Protein AF-A0A6A0AGC9-F1 (afdb_monomer_lite)

Secondary structure (DSSP, 8-state):
-HHHHHHHHHTSHHHHHHHHHHH-SSHHHH--HHHHHHHHGGGGSTTHHHHHHHHHHTTSS---HHHHTT--S-------TT--

Sequence (84 aa):
PLAALGVALLRTVWLRSRANQLAYYDKATWATDDAWRVGRLNTFLPGWFEANVAFIQSGGYFMPEQRIQQIQQPVLLLWGRHDE

InterPro domains:
  IPR029058 Alpha/Beta hydrolase fold [G3DSA:3.40.50.1820] (2-84)
  IPR029058 Alpha/Beta hydrolase fold [SSF53474] (14-83)

Structure (mmCIF, N/CA/C/O backbone):
data_AF-A0A6A0AGC9-F1
#
_entry.id   AF-A0A6A0AGC9-F1
#
loop_
_atom_site.group_PDB
_atom_site.id
_atom_site.type_symbol
_atom_site.label_atom_id
_atom_site.label_alt_id
_atom_site.label_comp_id
_atom_site.label_asym_id
_atom_site.label_entity_id
_atom_site.label_seq_id
_atom_site.pdbx_PDB_ins_code
_atom_site.Cartn_x
_atom_site.Cartn_y
_atom_site.Cartn_z
_atom_site.occupancy
_atom_site.B_iso_or_equiv
_atom_site.auth_seq_id
_atom_site.auth_comp_id
_atom_site.auth_asym_id
_atom_site.auth_atom_id
_atom_site.pdbx_PDB_model_num
ATOM 1 N N . PRO A 1 1 ? 5.726 16.169 10.519 1.00 80.75 1 PRO A N 1
ATOM 2 C CA . PRO A 1 1 ? 6.947 16.114 9.668 1.00 80.75 1 PRO A CA 1
ATOM 3 C C . PRO A 1 1 ? 7.302 14.697 9.192 1.00 80.75 1 PRO A C 1
ATOM 5 O O . PRO A 1 1 ? 7.317 14.466 7.990 1.00 80.75 1 PRO A O 1
ATOM 8 N N . LEU A 1 2 ? 7.518 13.740 10.107 1.00 91.81 2 LEU A N 1
ATOM 9 C CA . LEU A 1 2 ? 7.894 12.361 9.749 1.00 91.81 2 LEU A CA 1
ATOM 10 C C . LEU A 1 2 ? 6.804 11.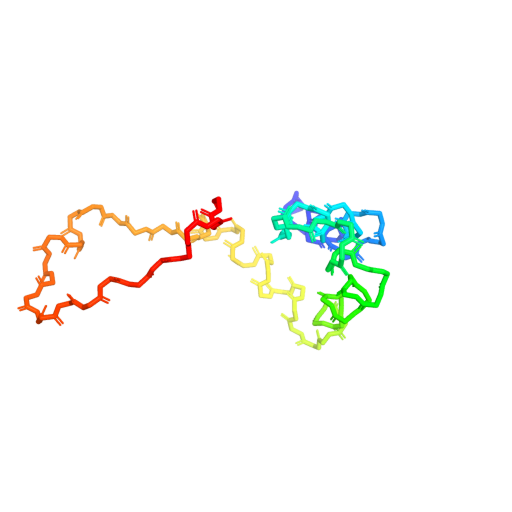621 8.957 1.00 91.81 2 LEU A C 1
ATOM 12 O O . LEU A 1 2 ? 7.114 11.008 7.944 1.00 91.81 2 LEU A O 1
ATOM 16 N N . ALA A 1 3 ? 5.531 11.750 9.349 1.00 91.81 3 ALA A N 1
ATOM 17 C CA . ALA A 1 3 ? 4.413 11.162 8.602 1.00 91.81 3 ALA A CA 1
ATOM 18 C C . ALA A 1 3 ? 4.352 11.681 7.153 1.00 91.81 3 ALA A C 1
ATOM 20 O O . ALA A 1 3 ? 4.284 10.894 6.219 1.00 91.81 3 ALA A O 1
ATOM 21 N N . ALA A 1 4 ? 4.475 12.997 6.955 1.00 94.56 4 ALA A N 1
ATOM 22 C CA . ALA A 1 4 ? 4.503 13.617 5.629 1.00 94.56 4 ALA A CA 1
ATOM 23 C C . ALA A 1 4 ? 5.671 13.114 4.760 1.00 94.56 4 ALA A C 1
ATOM 25 O O . ALA A 1 4 ? 5.480 12.824 3.580 1.00 94.56 4 ALA A O 1
ATOM 26 N N . LEU A 1 5 ? 6.864 12.950 5.345 1.00 95.50 5 LEU A N 1
ATOM 27 C CA . LEU A 1 5 ? 8.008 12.340 4.660 1.00 95.50 5 LEU A CA 1
ATOM 28 C C . LEU A 1 5 ? 7.727 10.878 4.291 1.00 95.50 5 LEU A C 1
ATOM 30 O O . LEU A 1 5 ? 7.992 10.474 3.162 1.00 95.50 5 LEU A O 1
ATOM 34 N N . GLY A 1 6 ? 7.131 10.109 5.203 1.00 94.25 6 GLY A N 1
ATOM 35 C CA . GLY A 1 6 ? 6.703 8.735 4.944 1.00 94.25 6 GLY A CA 1
ATOM 36 C C . GLY A 1 6 ? 5.735 8.643 3.765 1.00 94.25 6 GLY A C 1
ATOM 37 O O . GLY A 1 6 ? 5.961 7.872 2.837 1.00 94.25 6 GLY A O 1
ATOM 38 N N . VAL A 1 7 ? 4.706 9.492 3.730 1.00 95.25 7 VAL A N 1
ATOM 39 C CA . VAL A 1 7 ? 3.749 9.533 2.613 1.00 95.25 7 VAL A CA 1
ATOM 40 C C . VAL A 1 7 ? 4.422 9.943 1.300 1.00 95.25 7 VAL A C 1
ATOM 42 O O . VAL A 1 7 ? 4.144 9.355 0.255 1.00 95.25 7 VAL A O 1
ATOM 45 N N . ALA A 1 8 ? 5.363 10.889 1.328 1.00 95.25 8 ALA A N 1
ATOM 46 C CA . ALA A 1 8 ? 6.134 11.247 0.138 1.00 95.25 8 ALA A CA 1
ATOM 47 C C . ALA A 1 8 ? 6.954 10.055 -0.396 1.00 95.25 8 ALA A C 1
ATOM 49 O O . ALA A 1 8 ? 6.986 9.828 -1.610 1.00 95.25 8 ALA A O 1
ATOM 50 N N . LEU A 1 9 ? 7.554 9.254 0.494 1.00 95.75 9 LEU A N 1
ATOM 51 C CA . LEU A 1 9 ? 8.269 8.026 0.130 1.00 95.75 9 LEU A CA 1
ATOM 52 C C . LEU A 1 9 ? 7.334 6.977 -0.483 1.00 95.75 9 LEU A C 1
ATOM 54 O O . LEU A 1 9 ? 7.692 6.377 -1.500 1.00 95.75 9 LEU A O 1
ATOM 58 N N . LEU A 1 10 ? 6.118 6.815 0.055 1.00 94.88 10 LEU A N 1
ATOM 59 C CA . LEU A 1 10 ? 5.091 5.914 -0.490 1.00 94.88 10 LEU A CA 1
ATOM 60 C C . LEU A 1 10 ? 4.721 6.233 -1.943 1.00 94.88 10 LEU A C 1
ATOM 62 O O . LEU A 1 10 ? 4.177 5.372 -2.623 1.00 94.88 10 LEU A O 1
ATOM 66 N N . ARG A 1 11 ? 4.998 7.433 -2.461 1.00 95.25 11 ARG A N 1
ATOM 67 C CA . ARG A 1 11 ? 4.738 7.800 -3.866 1.00 95.25 11 ARG A CA 1
ATOM 68 C C . ARG A 1 11 ? 5.873 7.415 -4.828 1.00 95.25 11 ARG A C 1
ATOM 70 O O . ARG A 1 11 ? 5.693 7.461 -6.051 1.00 95.25 11 ARG A O 1
ATOM 77 N N . THR A 1 12 ? 7.055 7.082 -4.318 1.00 96.56 12 THR A N 1
ATOM 78 C CA . THR A 1 12 ? 8.241 6.827 -5.149 1.00 96.56 12 THR A CA 1
ATOM 79 C C . THR A 1 12 ? 8.077 5.579 -6.016 1.00 96.56 12 THR A C 1
ATOM 81 O O . THR A 1 12 ? 7.417 4.615 -5.631 1.00 96.56 12 THR A O 1
ATOM 84 N N . VAL A 1 13 ? 8.689 5.595 -7.205 1.00 96.94 13 VAL A N 1
ATOM 85 C CA . VAL A 1 13 ? 8.658 4.454 -8.137 1.00 96.94 13 VAL A CA 1
ATOM 86 C C . VAL A 1 13 ? 9.273 3.215 -7.498 1.00 96.94 13 VAL A C 1
ATOM 88 O O . VAL A 1 13 ? 8.673 2.148 -7.541 1.00 96.94 13 VAL A O 1
ATOM 91 N N . TRP A 1 14 ? 10.430 3.374 -6.853 1.00 96.31 14 TRP A N 1
ATOM 92 C CA . TRP A 1 14 ? 11.126 2.275 -6.192 1.00 96.31 14 TRP A CA 1
ATOM 93 C C . TRP A 1 14 ? 10.247 1.589 -5.141 1.00 96.31 14 TRP A C 1
ATOM 95 O O . TRP A 1 14 ? 10.060 0.374 -5.200 1.00 96.31 14 TRP A O 1
ATOM 105 N N . LEU A 1 15 ? 9.640 2.358 -4.228 1.00 96.38 15 LEU A N 1
ATOM 106 C CA . LEU A 1 15 ? 8.823 1.772 -3.168 1.00 96.38 15 LEU A CA 1
ATOM 107 C C . LEU A 1 15 ? 7.525 1.169 -3.714 1.00 96.38 15 LEU A C 1
ATOM 109 O O . LEU A 1 15 ? 7.102 0.120 -3.243 1.00 96.38 15 LEU A O 1
ATOM 113 N N . ARG A 1 16 ? 6.921 1.775 -4.745 1.00 96.56 16 ARG A N 1
ATOM 114 C CA . ARG A 1 16 ? 5.723 1.231 -5.405 1.00 96.56 16 ARG A CA 1
ATOM 115 C C . ARG A 1 16 ? 6.004 -0.072 -6.137 1.00 96.56 16 ARG A C 1
ATOM 117 O O . ARG A 1 16 ? 5.250 -1.021 -5.969 1.00 96.56 16 ARG A O 1
ATOM 124 N N . SER A 1 17 ? 7.098 -0.136 -6.890 1.00 96.38 17 SER A N 1
ATOM 125 C CA . SER A 1 17 ? 7.531 -1.364 -7.559 1.00 96.38 17 SER A CA 1
ATOM 126 C C . SER A 1 17 ? 7.852 -2.460 -6.537 1.00 96.38 17 SER A C 1
ATOM 128 O O . SER A 1 17 ? 7.387 -3.589 -6.676 1.00 96.38 17 SER A O 1
ATOM 130 N N . ARG A 1 18 ? 8.544 -2.129 -5.437 1.00 96.25 18 ARG A N 1
ATOM 131 C CA . ARG A 1 18 ? 8.828 -3.099 -4.370 1.00 96.25 18 ARG A CA 1
ATOM 132 C C . ARG A 1 18 ? 7.562 -3.582 -3.661 1.00 96.25 18 ARG A C 1
ATOM 134 O O . ARG A 1 18 ? 7.426 -4.782 -3.456 1.00 96.25 18 ARG A O 1
ATOM 141 N N . ALA A 1 19 ? 6.644 -2.681 -3.315 1.00 95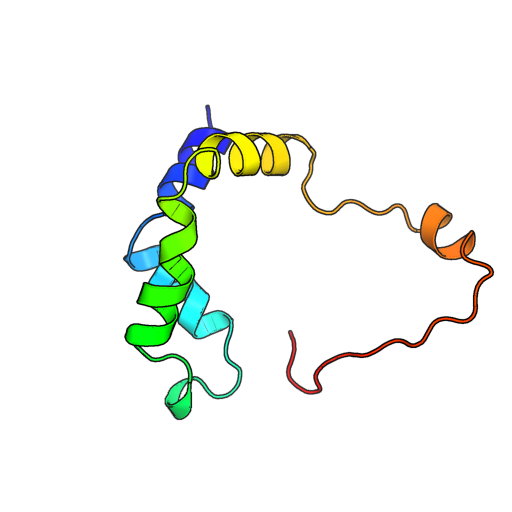.00 19 ALA A N 1
ATOM 142 C CA . ALA A 1 19 ? 5.369 -3.034 -2.694 1.00 95.00 19 ALA A CA 1
ATOM 143 C C . ALA A 1 19 ? 4.517 -3.916 -3.616 1.00 95.00 19 ALA A C 1
ATOM 145 O O . ALA A 1 19 ? 3.925 -4.883 -3.158 1.00 95.00 19 ALA A O 1
ATOM 146 N N . ASN A 1 20 ? 4.529 -3.646 -4.922 1.00 95.88 20 ASN A N 1
ATOM 147 C CA . ASN A 1 20 ? 3.88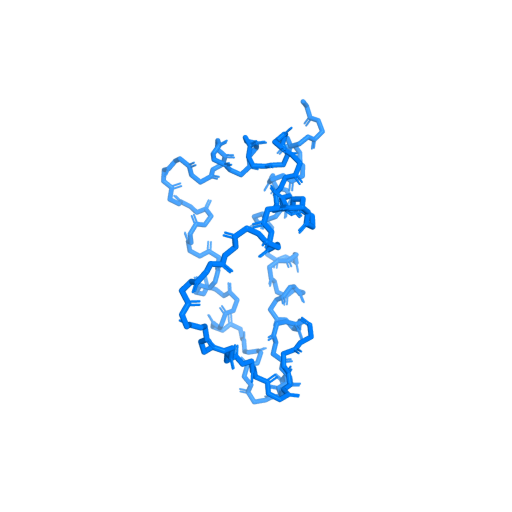0 -4.489 -5.919 1.00 95.88 20 ASN A CA 1
ATOM 148 C C . ASN A 1 20 ? 4.439 -5.916 -5.913 1.00 95.88 20 ASN A C 1
ATOM 150 O O . ASN A 1 20 ? 3.673 -6.866 -5.877 1.00 95.88 20 ASN A O 1
ATOM 154 N N . GLN A 1 21 ? 5.765 -6.080 -5.857 1.00 95.31 21 GLN A N 1
ATOM 155 C CA . GLN A 1 21 ? 6.372 -7.411 -5.731 1.00 95.31 21 GLN A CA 1
ATOM 156 C C . GLN A 1 21 ? 5.952 -8.141 -4.450 1.00 95.31 21 GLN A C 1
ATOM 158 O O . GLN A 1 21 ? 5.929 -9.362 -4.450 1.00 95.31 21 GLN A O 1
ATOM 163 N N . LEU A 1 22 ? 5.647 -7.427 -3.365 1.00 94.38 22 LEU A N 1
ATOM 164 C CA . LEU A 1 22 ? 5.180 -8.038 -2.116 1.00 94.38 22 LEU A CA 1
ATOM 165 C C . LEU A 1 22 ? 3.684 -8.374 -2.150 1.00 94.38 22 LEU A C 1
ATOM 167 O O . LEU A 1 22 ? 3.277 -9.339 -1.523 1.00 94.38 22 LEU A O 1
ATOM 171 N N . ALA A 1 23 ? 2.882 -7.611 -2.895 1.00 93.56 23 ALA A N 1
ATOM 172 C CA . ALA A 1 23 ? 1.429 -7.761 -2.935 1.00 93.56 23 ALA A CA 1
ATOM 173 C C . ALA A 1 23 ? 0.942 -8.999 -3.709 1.00 93.56 23 ALA A C 1
ATOM 175 O O . ALA A 1 23 ? -0.183 -9.441 -3.502 1.00 93.56 23 ALA A O 1
ATOM 176 N N . TYR A 1 24 ? 1.757 -9.548 -4.616 1.00 94.19 24 TYR A N 1
ATOM 177 C CA . TYR A 1 24 ? 1.387 -10.730 -5.396 1.00 94.19 24 TYR A CA 1
ATOM 178 C C . TYR A 1 24 ? 2.080 -11.988 -4.871 1.00 94.19 24 TYR A C 1
ATOM 180 O O . TYR A 1 24 ? 3.307 -12.045 -4.734 1.00 94.19 24 TYR A O 1
ATOM 188 N N . TYR A 1 25 ? 1.288 -13.042 -4.668 1.00 94.81 25 TYR A N 1
ATOM 189 C CA . TYR A 1 25 ? 1.805 -14.379 -4.384 1.00 94.81 25 TYR A CA 1
ATOM 190 C C . TYR A 1 25 ? 2.649 -14.902 -5.559 1.00 94.81 25 TYR A C 1
ATOM 192 O O . TYR A 1 25 ? 3.862 -15.092 -5.420 1.00 94.81 25 TYR A O 1
ATOM 200 N N . ASP A 1 26 ? 2.034 -15.036 -6.741 1.00 95.56 26 ASP A N 1
ATOM 201 C CA . ASP A 1 26 ? 2.724 -15.353 -7.995 1.00 95.56 26 ASP A CA 1
ATOM 202 C C . ASP A 1 26 ? 3.246 -14.071 -8.655 1.00 95.56 26 ASP A C 1
ATOM 204 O O . ASP A 1 26 ? 2.599 -13.416 -9.478 1.00 95.56 26 ASP A O 1
ATOM 208 N N . LYS A 1 27 ? 4.456 -13.713 -8.236 1.00 95.00 27 LYS A N 1
ATOM 209 C CA . LYS A 1 27 ? 5.165 -12.508 -8.668 1.00 95.00 27 LYS A CA 1
ATOM 210 C C . LYS A 1 27 ? 5.563 -12.575 -10.139 1.00 95.00 27 LYS A C 1
ATOM 212 O O . LYS A 1 27 ? 5.514 -11.556 -10.820 1.00 95.00 27 LYS A O 1
ATOM 217 N N . ALA A 1 28 ? 5.945 -13.759 -10.619 1.00 95.50 28 ALA A N 1
ATOM 218 C CA . ALA A 1 28 ? 6.447 -13.942 -11.976 1.00 95.50 28 ALA A CA 1
ATOM 219 C C . ALA A 1 28 ? 5.362 -13.650 -13.017 1.00 95.50 28 ALA A C 1
ATOM 221 O O . ALA A 1 28 ? 5.648 -13.039 -14.044 1.00 95.50 28 ALA A O 1
ATOM 222 N N . THR A 1 29 ? 4.122 -14.039 -12.720 1.00 97.00 29 THR A N 1
ATOM 223 C CA . THR A 1 29 ? 2.990 -13.809 -13.619 1.00 97.00 29 THR A CA 1
ATOM 224 C C . THR A 1 29 ? 2.348 -12.439 -13.400 1.00 97.00 29 THR A C 1
ATOM 226 O O . THR A 1 29 ? 2.031 -11.752 -14.370 1.00 97.00 29 THR A O 1
ATOM 229 N N . TRP A 1 30 ? 2.150 -12.016 -12.141 1.00 96.19 30 TRP A N 1
ATOM 230 C CA . TRP A 1 30 ? 1.235 -10.905 -11.832 1.00 96.19 30 TRP A CA 1
ATOM 231 C C . TRP A 1 30 ? 1.891 -9.634 -11.296 1.00 96.19 30 TRP A C 1
ATOM 233 O O . TRP A 1 30 ? 1.318 -8.557 -11.465 1.00 96.19 30 TRP A O 1
ATOM 243 N N . ALA A 1 31 ? 3.099 -9.698 -10.725 1.00 96.25 31 ALA A N 1
ATOM 244 C CA . ALA A 1 31 ? 3.810 -8.508 -10.244 1.00 96.25 31 ALA A CA 1
ATOM 245 C C . ALA A 1 31 ? 4.510 -7.762 -11.393 1.00 96.25 31 ALA A C 1
ATOM 247 O O . ALA A 1 31 ? 5.710 -7.485 -11.354 1.00 96.25 31 ALA A O 1
ATOM 248 N N . THR A 1 32 ? 3.747 -7.439 -12.433 1.00 97.25 32 THR A N 1
ATOM 249 C CA . THR A 1 32 ? 4.234 -6.783 -13.644 1.00 97.25 32 THR A CA 1
ATOM 250 C C . THR A 1 32 ? 4.532 -5.305 -13.411 1.00 97.25 32 THR A C 1
ATOM 252 O O . THR A 1 32 ? 4.141 -4.699 -12.406 1.00 97.25 32 THR A O 1
ATOM 255 N N . ASP A 1 33 ? 5.206 -4.699 -14.383 1.00 96.88 33 ASP A N 1
ATOM 256 C CA . ASP A 1 33 ? 5.429 -3.262 -14.379 1.00 96.88 33 ASP A CA 1
ATOM 257 C C . ASP A 1 33 ? 4.128 -2.453 -14.453 1.00 96.88 33 ASP A C 1
ATOM 259 O O . ASP A 1 33 ? 3.989 -1.410 -13.811 1.00 96.88 33 ASP A O 1
ATOM 263 N N . ASP A 1 34 ? 3.154 -2.941 -15.217 1.00 97.50 34 ASP A N 1
ATOM 264 C CA . ASP A 1 34 ? 1.867 -2.268 -15.351 1.00 97.50 34 ASP A CA 1
ATOM 265 C C . ASP A 1 34 ? 1.075 -2.316 -14.045 1.00 97.50 34 ASP A C 1
ATOM 267 O O . ASP A 1 34 ? 0.453 -1.318 -13.679 1.00 97.50 34 ASP A O 1
ATOM 271 N N . ALA A 1 35 ? 1.181 -3.406 -13.279 1.00 96.94 35 ALA A N 1
ATOM 272 C CA . ALA A 1 35 ? 0.530 -3.526 -11.979 1.00 96.94 35 ALA A CA 1
ATOM 273 C C . ALA A 1 35 ? 0.967 -2.412 -11.008 1.00 96.94 35 ALA A C 1
ATOM 275 O O . ALA A 1 35 ? 0.116 -1.725 -10.432 1.00 96.94 35 ALA A O 1
ATOM 276 N N . TRP A 1 36 ? 2.274 -2.126 -10.893 1.00 96.56 36 TRP A N 1
ATOM 277 C CA . TRP A 1 36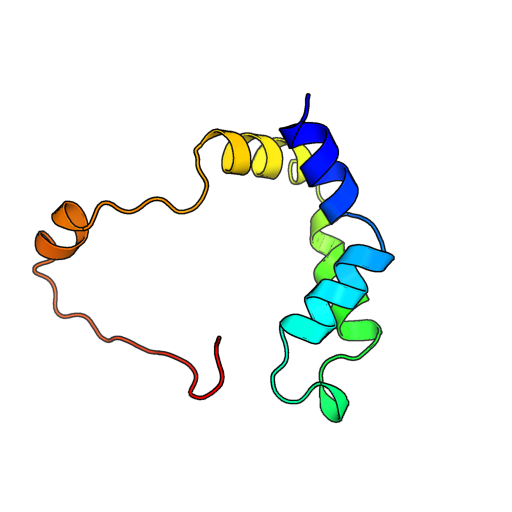 ? 2.724 -1.048 -10.002 1.00 96.56 36 TRP A CA 1
ATOM 278 C C . TRP A 1 36 ? 2.447 0.344 -10.576 1.00 96.56 36 TRP A C 1
ATOM 280 O O . TRP A 1 36 ? 2.208 1.276 -9.803 1.00 96.56 36 TRP A O 1
ATOM 290 N N . ARG A 1 37 ? 2.447 0.511 -11.908 1.00 97.31 37 ARG A N 1
ATOM 291 C CA . ARG A 1 37 ? 2.057 1.778 -12.554 1.00 97.31 37 ARG A CA 1
ATOM 292 C C . ARG A 1 37 ? 0.603 2.116 -12.241 1.00 97.31 37 ARG A C 1
ATOM 294 O O . ARG A 1 37 ? 0.338 3.226 -11.782 1.00 97.31 37 ARG A O 1
ATOM 301 N N . VAL A 1 38 ? -0.306 1.152 -12.403 1.00 96.69 38 VAL A N 1
ATOM 302 C CA . VAL A 1 38 ? -1.731 1.288 -12.064 1.00 96.69 38 VAL A CA 1
ATOM 303 C C . VAL A 1 38 ? -1.905 1.526 -10.564 1.00 96.69 38 VAL A C 1
ATOM 305 O O . VAL A 1 38 ? -2.541 2.501 -10.167 1.00 96.69 38 VAL A O 1
ATOM 308 N N . GLY A 1 39 ? -1.261 0.719 -9.716 1.00 93.69 39 GLY A N 1
ATOM 309 C CA . GLY A 1 39 ? -1.321 0.856 -8.255 1.00 93.69 39 GLY A CA 1
ATOM 310 C C . GLY A 1 39 ? -0.715 2.156 -7.704 1.00 93.69 39 GLY A C 1
ATOM 311 O O . GLY A 1 39 ? -0.907 2.490 -6.534 1.00 93.69 39 GLY A O 1
ATOM 312 N N . ARG A 1 40 ? 0.020 2.908 -8.529 1.00 96.25 40 ARG A N 1
ATOM 313 C CA . ARG A 1 40 ? 0.570 4.226 -8.193 1.00 96.25 40 ARG A CA 1
ATOM 314 C C . ARG A 1 40 ? -0.346 5.378 -8.611 1.00 96.25 40 ARG A C 1
ATOM 316 O O . ARG A 1 40 ? -0.158 6.485 -8.110 1.00 96.25 40 ARG A O 1
ATOM 323 N N . LEU A 1 41 ? -1.340 5.159 -9.474 1.00 96.50 41 LEU A N 1
ATOM 324 C CA . LEU A 1 41 ? -2.207 6.233 -9.976 1.00 96.50 41 LEU A CA 1
ATOM 325 C C . LEU A 1 41 ? -2.916 6.993 -8.850 1.00 96.50 41 LEU A C 1
ATOM 327 O O . LEU A 1 41 ? -2.964 8.221 -8.878 1.00 96.50 41 LEU A O 1
ATOM 331 N N . ASN A 1 42 ? -3.380 6.285 -7.815 1.00 94.56 42 ASN A N 1
ATOM 332 C CA . ASN A 1 42 ? -4.060 6.912 -6.680 1.00 94.56 42 ASN A CA 1
ATOM 333 C C . ASN A 1 42 ? -3.191 7.951 -5.951 1.00 94.56 42 ASN A C 1
ATOM 335 O O . ASN A 1 42 ? -3.725 8.902 -5.394 1.00 94.56 42 ASN A O 1
ATOM 339 N N . THR A 1 43 ? -1.861 7.813 -6.000 1.00 96.38 43 THR A N 1
ATOM 340 C CA . THR A 1 43 ? -0.921 8.726 -5.332 1.00 96.38 43 THR A CA 1
ATOM 341 C C . THR A 1 43 ? -0.853 10.118 -5.951 1.00 96.38 43 THR A C 1
ATOM 343 O O . THR A 1 43 ? -0.258 11.027 -5.370 1.00 96.38 43 THR A O 1
ATOM 346 N N . PHE A 1 44 ? -1.441 10.278 -7.136 1.00 96.25 44 PHE A N 1
ATOM 347 C CA . PHE A 1 44 ? -1.544 11.545 -7.849 1.00 96.25 44 PHE A CA 1
ATOM 348 C C . PHE A 1 44 ? -2.921 12.191 -7.721 1.00 96.25 44 PHE A C 1
ATOM 350 O O . PHE A 1 44 ? -3.110 13.303 -8.210 1.00 96.25 44 PHE A O 1
ATOM 357 N N . LEU A 1 45 ? -3.882 11.512 -7.089 1.00 96.88 45 LEU A N 1
ATOM 358 C CA . LEU A 1 45 ? -5.214 12.064 -6.906 1.00 96.88 45 LEU A CA 1
ATOM 359 C C . LEU A 1 45 ? -5.210 13.145 -5.813 1.00 96.88 45 LEU A C 1
ATOM 361 O O . LEU A 1 45 ? -4.485 13.014 -4.819 1.00 96.88 45 LEU A O 1
ATOM 365 N N . PRO A 1 46 ? -6.033 14.198 -5.964 1.00 97.69 46 PRO A N 1
ATOM 366 C CA . PRO A 1 46 ? -6.210 15.204 -4.925 1.00 97.69 46 PRO A CA 1
ATOM 367 C C . PRO A 1 46 ? -6.614 14.571 -3.590 1.00 97.69 46 PRO A C 1
ATOM 369 O O . PRO A 1 46 ? -7.408 13.632 -3.555 1.00 97.69 46 PRO A O 1
ATOM 372 N N . GLY A 1 47 ? -6.066 15.081 -2.487 1.00 96.31 47 GLY A N 1
ATOM 373 C CA . GLY A 1 47 ? -6.382 14.602 -1.140 1.00 96.31 47 GLY A CA 1
ATOM 374 C C . GLY A 1 47 ? -5.684 13.302 -0.734 1.00 96.31 47 GLY A C 1
ATOM 375 O O . GLY A 1 47 ? -5.732 12.942 0.441 1.00 96.31 47 GLY A O 1
ATOM 376 N N . TRP A 1 48 ? -5.011 12.590 -1.652 1.00 97.31 48 TRP A N 1
ATOM 377 C CA . TRP A 1 48 ? -4.302 11.354 -1.305 1.00 97.31 48 TRP A CA 1
ATOM 378 C C . TRP A 1 48 ? -3.224 11.601 -0.248 1.00 97.31 48 TRP A C 1
ATOM 380 O O . TRP A 1 48 ? -3.103 10.835 0.708 1.00 97.31 48 TRP A O 1
ATOM 390 N N . PHE A 1 49 ? -2.444 12.671 -0.404 1.00 97.12 49 PHE A N 1
ATOM 391 C CA . PHE A 1 49 ? -1.334 12.960 0.494 1.00 97.12 49 PHE A CA 1
ATOM 392 C C . PHE A 1 49 ? -1.838 13.283 1.904 1.00 97.12 49 PHE A C 1
ATOM 394 O O . PHE A 1 49 ? -1.412 12.661 2.877 1.00 97.12 49 PHE A O 1
ATOM 401 N N . GLU A 1 50 ? -2.793 14.204 2.006 1.00 97.06 50 GLU A N 1
ATOM 402 C CA . GLU A 1 50 ? -3.381 14.663 3.261 1.00 97.06 50 GLU A CA 1
ATOM 403 C C . GLU A 1 50 ? -4.087 13.516 3.991 1.00 97.06 50 GLU A C 1
ATOM 405 O O . GLU A 1 50 ? -3.871 13.322 5.188 1.00 97.06 50 GLU A O 1
ATOM 410 N N . ALA A 1 51 ? -4.858 12.701 3.263 1.00 96.31 51 ALA A N 1
ATOM 411 C CA . ALA A 1 51 ? -5.547 11.545 3.827 1.00 96.31 51 ALA A CA 1
ATOM 412 C C . ALA A 1 51 ? -4.569 10.498 4.382 1.00 96.31 51 ALA A C 1
ATOM 414 O O . ALA A 1 51 ? -4.787 9.971 5.470 1.00 96.31 51 ALA A O 1
ATOM 415 N N . ASN A 1 52 ? -3.465 10.215 3.681 1.00 96.19 52 ASN A N 1
ATOM 416 C CA . ASN A 1 52 ? -2.468 9.251 4.160 1.00 96.19 52 ASN A CA 1
ATOM 417 C C . ASN A 1 52 ? -1.675 9.788 5.359 1.00 96.19 52 ASN A C 1
ATOM 419 O O . ASN A 1 52 ? -1.336 9.020 6.259 1.00 96.19 52 ASN A O 1
ATOM 423 N N . VAL A 1 53 ? -1.397 11.095 5.408 1.00 96.31 53 VAL A N 1
ATOM 424 C CA . VAL A 1 53 ? -0.764 11.709 6.584 1.00 96.31 53 VAL A CA 1
ATOM 425 C C . VAL A 1 53 ? -1.687 11.580 7.791 1.00 96.31 53 VAL A C 1
ATOM 427 O O . VAL A 1 53 ? -1.239 11.110 8.837 1.00 96.31 53 VAL A O 1
ATOM 430 N N . ALA A 1 54 ? -2.969 11.917 7.627 1.00 95.88 54 ALA A N 1
ATOM 431 C CA . ALA A 1 54 ? -3.971 11.778 8.677 1.00 95.88 54 ALA A CA 1
ATOM 432 C C . ALA A 1 54 ? -4.117 10.317 9.142 1.00 95.88 54 ALA A C 1
ATOM 434 O O . ALA A 1 54 ? -4.145 10.062 10.343 1.00 95.88 54 ALA A O 1
ATOM 435 N N . PHE A 1 55 ? -4.124 9.357 8.213 1.00 94.31 55 PHE A N 1
ATOM 436 C C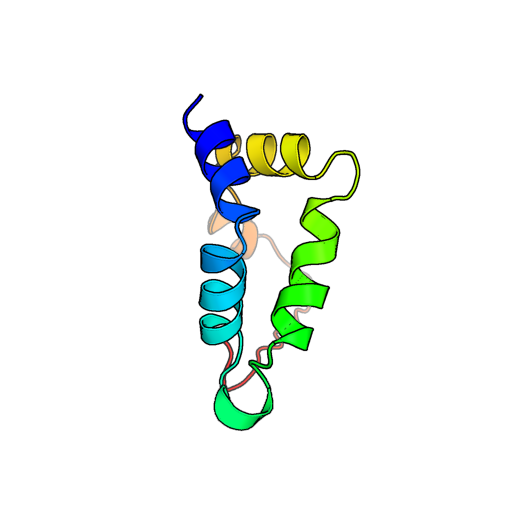A . PHE A 1 55 ? -4.200 7.924 8.516 1.00 94.31 55 PHE A CA 1
ATOM 437 C C . PHE A 1 55 ? -2.996 7.415 9.323 1.00 94.31 55 PHE A C 1
ATOM 439 O O . PHE A 1 55 ? -3.156 6.699 10.309 1.00 94.31 55 PHE A O 1
ATOM 446 N N . ILE A 1 56 ? -1.771 7.803 8.952 1.00 91.88 56 ILE A N 1
ATOM 447 C CA . ILE A 1 56 ? -0.574 7.431 9.724 1.00 91.88 56 ILE A CA 1
ATOM 448 C C . ILE A 1 56 ? -0.634 8.049 11.126 1.00 91.88 56 ILE A C 1
ATOM 450 O O . ILE A 1 56 ? -0.302 7.393 12.111 1.00 91.88 56 ILE A O 1
ATOM 454 N N . GLN A 1 57 ? -1.083 9.302 11.231 1.00 92.88 57 GLN A N 1
ATOM 455 C CA . GLN A 1 57 ? -1.221 9.989 12.516 1.00 92.88 57 GLN A CA 1
ATOM 456 C C . GLN A 1 57 ? -2.328 9.402 13.399 1.00 92.88 57 GLN A C 1
ATOM 458 O O . GLN A 1 57 ? -2.204 9.465 14.619 1.00 92.88 57 GLN A O 1
ATOM 463 N N . SER A 1 58 ? -3.372 8.803 12.818 1.00 91.62 58 SER A N 1
ATOM 464 C CA . SER A 1 58 ? -4.446 8.151 13.576 1.00 91.62 58 SER A CA 1
ATOM 465 C C . SER A 1 58 ? -4.056 6.784 14.148 1.00 91.62 58 SER A C 1
ATOM 467 O O . SER A 1 58 ? -4.876 6.159 14.815 1.00 91.62 58 SER A O 1
ATOM 469 N N . GLY A 1 59 ? -2.839 6.298 13.880 1.00 88.56 59 GLY A N 1
ATOM 470 C CA . GLY A 1 59 ? -2.411 4.945 14.245 1.00 88.56 59 GLY A CA 1
ATOM 471 C C . GLY A 1 59 ? -2.832 3.872 13.236 1.00 88.56 59 GLY A C 1
ATOM 472 O O . GLY A 1 59 ? -2.736 2.685 13.534 1.00 88.56 59 GLY A O 1
ATOM 473 N N . GLY A 1 60 ? -3.276 4.275 12.041 1.00 88.94 60 GLY A N 1
ATOM 474 C CA . GLY A 1 60 ? -3.681 3.367 10.974 1.00 88.94 60 GLY A CA 1
ATOM 475 C C . GLY A 1 60 ? -4.943 2.564 11.298 1.00 88.94 60 GLY A C 1
ATOM 476 O O . GLY A 1 60 ? -5.885 3.067 11.914 1.00 88.94 60 GLY A O 1
ATOM 477 N N . TYR A 1 61 ? -4.971 1.305 10.857 1.00 85.50 61 TYR A N 1
ATOM 478 C CA . TYR A 1 61 ? -6.047 0.374 11.186 1.00 85.50 61 TYR A CA 1
ATOM 479 C C . TYR A 1 61 ? -5.886 -0.116 12.625 1.00 85.50 61 TYR A C 1
ATOM 481 O O . TYR A 1 61 ? -5.177 -1.083 12.892 1.00 85.50 61 TYR A O 1
ATOM 489 N N . PHE A 1 62 ? -6.562 0.555 13.553 1.00 83.62 62 PHE A N 1
ATOM 490 C CA . PHE A 1 62 ? -6.644 0.133 14.945 1.00 83.62 62 PHE A CA 1
ATOM 491 C C . PHE A 1 62 ? -8.076 -0.288 15.282 1.00 83.62 62 PHE A C 1
ATOM 493 O O . PHE A 1 62 ? -8.988 0.538 15.329 1.00 83.62 62 PHE A O 1
ATOM 500 N N . MET A 1 63 ? -8.269 -1.582 15.534 1.00 80.88 63 MET A N 1
ATOM 501 C CA . MET A 1 63 ? -9.519 -2.132 16.052 1.00 80.88 63 MET A CA 1
ATOM 502 C C . MET A 1 63 ? -9.224 -2.822 17.390 1.00 80.88 63 MET A C 1
ATOM 504 O O . MET A 1 63 ? -8.528 -3.836 17.398 1.00 80.88 63 MET A O 1
ATOM 508 N N . PRO A 1 64 ? -9.736 -2.307 18.521 1.00 85.12 64 PRO A N 1
ATOM 509 C CA . PRO A 1 64 ? -9.622 -3.000 19.798 1.00 85.12 64 PRO A CA 1
ATOM 510 C C . PRO A 1 64 ? -10.324 -4.359 19.731 1.00 85.12 64 PRO A C 1
ATOM 512 O O . PRO A 1 64 ? -11.457 -4.439 19.252 1.00 85.12 64 PRO A O 1
ATOM 515 N N . GLU A 1 65 ? -9.697 -5.406 20.267 1.00 86.88 65 GLU A N 1
ATOM 516 C CA . GLU A 1 65 ? -10.281 -6.754 20.357 1.00 86.88 65 GLU A CA 1
ATOM 517 C C . GLU A 1 65 ? -11.671 -6.728 21.013 1.00 86.88 65 GLU A C 1
ATOM 519 O O . GLU A 1 65 ? -12.604 -7.395 20.564 1.00 86.88 65 GLU A O 1
ATOM 524 N N . GLN A 1 66 ? -11.848 -5.857 22.010 1.00 90.19 66 GLN A N 1
ATOM 525 C CA . GLN A 1 66 ? -13.112 -5.672 22.717 1.00 90.19 66 GLN A CA 1
ATOM 526 C C . GLN A 1 66 ? -14.256 -5.244 21.786 1.00 90.19 66 GLN A C 1
ATOM 528 O O . GLN A 1 66 ? -15.409 -5.539 22.080 1.00 90.19 66 GLN A O 1
ATOM 533 N N . ARG A 1 67 ? -13.972 -4.568 20.661 1.00 89.88 67 ARG A N 1
ATOM 534 C CA . ARG A 1 67 ? -15.000 -4.205 19.669 1.00 89.88 67 ARG A CA 1
ATOM 535 C C . ARG A 1 67 ? -15.409 -5.385 18.798 1.00 89.88 67 ARG A C 1
ATOM 537 O O . ARG A 1 67 ? -16.570 -5.470 18.417 1.00 89.88 67 ARG A O 1
ATOM 544 N N . ILE A 1 68 ? -14.487 -6.299 18.499 1.00 90.81 68 ILE A N 1
ATOM 545 C CA . ILE A 1 68 ? -14.791 -7.503 17.713 1.00 90.81 68 ILE A CA 1
ATOM 546 C C . ILE A 1 68 ? -15.761 -8.395 18.496 1.00 90.81 68 ILE A C 1
ATOM 548 O O . ILE A 1 68 ? -16.735 -8.886 17.933 1.00 90.81 68 ILE A O 1
ATOM 552 N N . GLN A 1 69 ? -15.562 -8.517 19.812 1.00 92.00 69 GLN A N 1
ATOM 553 C CA . GLN A 1 69 ? -16.445 -9.283 20.701 1.00 92.00 69 GLN A CA 1
ATOM 554 C C . GLN A 1 69 ? -17.876 -8.714 20.801 1.00 92.00 69 GLN A C 1
ATOM 556 O O . GLN A 1 69 ? -18.777 -9.405 21.266 1.00 92.00 69 GLN A O 1
ATOM 561 N N . GLN A 1 70 ? -18.106 -7.467 20.374 1.00 95.25 70 GLN A N 1
ATOM 562 C CA . GLN A 1 70 ? -19.428 -6.828 20.394 1.00 95.25 70 GLN A CA 1
ATOM 563 C C . GLN A 1 70 ? -20.267 -7.127 19.141 1.00 95.25 70 GLN A C 1
ATOM 565 O O . GLN A 1 70 ? -21.442 -6.758 19.100 1.00 95.25 70 GLN A O 1
ATOM 570 N N . ILE A 1 71 ? -19.691 -7.769 18.118 1.00 93.62 71 ILE A N 1
ATOM 571 C CA . ILE A 1 71 ? -20.395 -8.113 16.878 1.00 93.62 71 ILE A CA 1
ATOM 572 C C . ILE A 1 71 ? -21.362 -9.272 17.161 1.00 93.62 71 ILE A C 1
ATOM 574 O O . ILE A 1 71 ? -20.946 -10.345 17.586 1.00 93.62 71 ILE A O 1
ATOM 578 N N . GLN A 1 72 ? -22.657 -9.055 16.917 1.00 96.06 72 GLN A N 1
ATOM 579 C CA . GLN A 1 72 ? -23.723 -10.048 17.160 1.00 96.06 72 GLN A CA 1
ATOM 580 C C . GLN A 1 72 ? -24.328 -10.600 15.863 1.00 96.06 72 GLN A C 1
ATOM 582 O O . GLN A 1 72 ? -25.069 -11.581 15.871 1.00 96.06 72 GLN A O 1
ATOM 587 N N . GLN A 1 73 ? -24.053 -9.940 14.743 1.00 96.38 73 GLN A N 1
ATOM 588 C CA . GLN A 1 73 ? -24.566 -10.300 13.432 1.00 96.38 73 GLN A CA 1
ATOM 589 C C . GLN A 1 73 ? -23.841 -11.552 12.917 1.00 96.38 73 GLN A C 1
ATOM 591 O O . GLN A 1 73 ? -22.650 -11.706 13.186 1.00 96.38 73 GLN A O 1
ATOM 596 N N . PRO A 1 74 ? -24.501 -12.429 12.139 1.00 96.19 74 PRO A N 1
ATOM 597 C CA . PRO A 1 74 ? -23.806 -13.497 11.429 1.00 96.19 74 PRO A CA 1
ATOM 598 C C . PRO A 1 74 ? -22.687 -12.927 10.547 1.00 96.19 74 PRO A C 1
ATOM 600 O O . PRO A 1 74 ? -22.933 -12.043 9.725 1.00 96.19 74 PRO A O 1
ATOM 603 N N . VAL A 1 75 ? -21.464 -13.435 10.714 1.00 94.81 75 VAL A N 1
ATOM 604 C CA . VAL A 1 75 ? -20.284 -12.996 9.957 1.00 94.81 75 VAL A CA 1
ATOM 605 C C . VAL A 1 75 ? -19.818 -14.118 9.039 1.00 94.81 75 VAL A C 1
ATOM 607 O O . VAL A 1 75 ? -19.574 -15.237 9.487 1.00 94.81 75 VAL A O 1
ATOM 610 N N . LEU A 1 76 ? -19.645 -13.803 7.755 1.00 96.38 76 LEU A N 1
ATOM 611 C CA . LEU A 1 76 ? -18.909 -14.640 6.814 1.00 96.38 76 LEU A CA 1
ATOM 612 C C . LEU A 1 76 ? -17.486 -14.092 6.691 1.00 96.38 76 LEU A C 1
ATOM 614 O O . LEU A 1 76 ? -17.291 -12.994 6.172 1.00 96.38 76 LEU A O 1
ATOM 618 N N . LEU A 1 77 ? -16.499 -14.85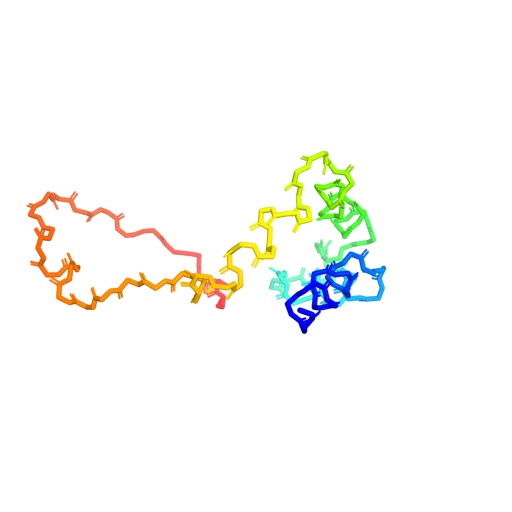6 7.158 1.00 93.06 77 LEU A N 1
ATOM 619 C CA . LEU A 1 77 ? -15.091 -14.517 6.975 1.00 93.06 77 LEU A CA 1
ATOM 620 C C . LEU A 1 77 ? -14.599 -15.096 5.644 1.00 93.06 77 LEU A C 1
ATOM 622 O O . LEU A 1 77 ? -14.613 -16.311 5.450 1.00 93.06 77 LEU A O 1
ATOM 626 N N . LEU A 1 78 ? -14.159 -14.222 4.742 1.00 95.38 78 LEU A N 1
ATOM 627 C CA . LEU A 1 78 ? -13.519 -14.590 3.481 1.00 95.38 78 LEU A CA 1
ATOM 628 C C . LEU A 1 78 ? -12.062 -14.138 3.527 1.00 95.38 78 LEU A C 1
ATOM 630 O O . LEU A 1 78 ? -11.784 -12.999 3.894 1.00 95.38 78 LEU A O 1
ATOM 634 N N . TRP A 1 79 ? -11.148 -15.029 3.154 1.00 94.31 79 TRP A N 1
ATOM 635 C CA . TRP A 1 79 ? -9.714 -14.749 3.106 1.00 94.31 79 TRP A CA 1
ATOM 636 C C . TRP A 1 79 ? -9.071 -15.530 1.958 1.00 94.31 79 TRP A C 1
ATOM 638 O O . TRP A 1 79 ? -9.446 -16.682 1.704 1.00 94.31 79 TRP A O 1
ATOM 648 N N . GLY A 1 80 ? -8.125 -14.918 1.244 1.00 93.38 80 GLY A N 1
ATOM 649 C CA . GLY A 1 80 ? -7.384 -15.582 0.179 1.00 93.38 80 GLY A CA 1
ATOM 650 C C . GLY A 1 80 ? -6.384 -16.586 0.744 1.00 93.38 80 GLY A C 1
ATOM 651 O O . GLY A 1 80 ? -5.615 -16.278 1.643 1.00 93.38 80 GLY A O 1
ATOM 652 N N . ARG A 1 81 ? -6.327 -17.802 0.187 1.00 94.12 81 ARG A N 1
ATOM 653 C CA . ARG A 1 81 ? -5.376 -18.845 0.637 1.00 94.12 81 ARG A CA 1
ATOM 654 C C . ARG A 1 81 ? -3.914 -18.371 0.670 1.00 94.12 81 ARG A C 1
ATOM 656 O O . ARG A 1 81 ? -3.114 -18.922 1.417 1.00 94.12 81 ARG A O 1
ATOM 663 N N . HIS A 1 82 ? -3.587 -17.400 -0.174 1.00 93.75 82 HIS A N 1
ATOM 664 C CA . HIS A 1 82 ? -2.248 -16.856 -0.351 1.00 93.75 82 HIS A CA 1
ATOM 665 C C . HIS A 1 82 ? -2.154 -15.367 0.023 1.00 93.75 82 HIS A C 1
ATOM 667 O O . HIS A 1 82 ? -1.178 -14.729 -0.363 1.00 93.75 82 HIS A O 1
ATOM 673 N N . ASP A 1 83 ? -3.154 -14.823 0.728 1.00 89.06 83 ASP A N 1
ATOM 674 C CA . ASP A 1 83 ? -3.065 -13.480 1.309 1.00 89.06 83 ASP A CA 1
ATOM 675 C C . ASP A 1 83 ? -2.207 -13.561 2.581 1.00 89.06 83 ASP A C 1
ATOM 677 O O . ASP A 1 83 ? -2.521 -14.342 3.489 1.00 89.06 83 ASP A O 1
ATOM 681 N N . GLU A 1 84 ? -1.116 -12.788 2.601 1.00 76.12 84 GLU A N 1
ATOM 682 C CA . GLU A 1 84 ? -0.199 -12.612 3.741 1.00 76.12 84 GLU A CA 1
ATOM 683 C C . GLU A 1 84 ? -0.640 -11.470 4.667 1.00 76.12 84 GLU A C 1
ATOM 685 O O . GLU A 1 84 ? -1.074 -10.410 4.155 1.00 76.12 84 GLU A O 1
#

Radius of gyration: 16.51 Å; chains: 1; bounding box: 36×35×38 Å

Organism: Haematococcus lacustris (NCBI:txid44745)

Foldseek 3Di:
DVLLVVLVVCLDPVNLLVVLCVQDPPCVPGSDPVSSVVVNPLSPDPPSSVVSSVCVVVVHDDDPPVVVVVDPDDDDDDDDPRGD

pLDDT: mean 93.93, std 4.08, range [76.12, 97.69]